Protein AF-A0A7C2Q332-F1 (afdb_monomer)

Mean predicted aligned error: 6.77 Å

Solvent-accessible surface area (backbone atoms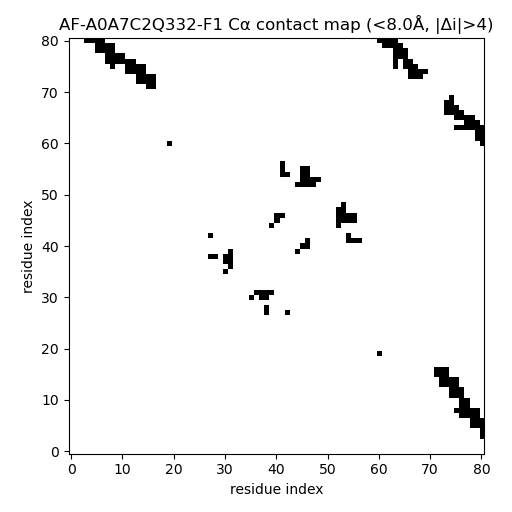 only — not comparable to full-atom values): 4945 Å² total; per-residue (Å²): 142,87,84,87,65,79,46,77,38,96,51,82,44,76,43,42,80,69,41,62,63,57,51,50,50,52,53,49,50,54,41,29,71,79,37,60,68,56,33,46,44,52,70,75,61,26,53,76,58,96,93,42,69,39,62,95,73,87,81,80,73,81,50,56,82,43,72,45,85,51,99,68,23,39,38,31,44,45,50,28,64

Sequence (81 aa):
MRIIVEFFAPGEVLLPWDYLDRLRGLFYHAMAWGRPKLARDVHDEGFSGGGKRYKLVTFSLLYPERYELTPEGIRTRGRLR

Radius of gyration: 15.51 Å; Cα contacts (8 Å, |Δi|>4): 100; chains: 1; bounding box: 42×19×38 Å

Structure (mmCIF, N/CA/C/O backbone):
data_AF-A0A7C2Q332-F1
#
_entry.id   AF-A0A7C2Q332-F1
#
loop_
_atom_site.group_PDB
_atom_site.id
_atom_site.type_symbol
_atom_site.label_atom_id
_atom_site.label_alt_id
_atom_site.label_comp_id
_atom_site.label_asym_id
_atom_site.label_entity_id
_atom_site.label_seq_id
_atom_site.pdbx_PDB_ins_code
_atom_site.Cartn_x
_atom_site.Cartn_y
_atom_site.Cartn_z
_atom_site.occupancy
_atom_site.B_iso_or_equiv
_atom_site.auth_seq_id
_atom_site.auth_comp_id
_atom_site.auth_asym_id
_atom_site.auth_atom_id
_atom_site.pdbx_PDB_model_num
ATOM 1 N N . MET A 1 1 ? 1.535 9.920 -15.657 1.00 78.62 1 MET A N 1
ATOM 2 C CA . MET A 1 1 ? 0.232 9.222 -15.577 1.00 78.62 1 MET A CA 1
ATOM 3 C C . MET A 1 1 ? -0.021 8.859 -14.123 1.00 78.62 1 MET A C 1
ATOM 5 O O . MET A 1 1 ? 0.905 8.374 -13.487 1.00 78.62 1 MET A O 1
ATOM 9 N N . ARG A 1 2 ? -1.218 9.121 -13.591 1.00 87.62 2 ARG A N 1
ATOM 10 C CA . ARG A 1 2 ? -1.623 8.733 -12.231 1.00 87.62 2 ARG A CA 1
ATOM 11 C C . ARG A 1 2 ? -2.897 7.906 -12.335 1.00 87.62 2 ARG A C 1
ATOM 13 O O . ARG A 1 2 ? -3.804 8.300 -13.059 1.00 87.62 2 ARG A O 1
ATOM 20 N N . ILE A 1 3 ? -2.937 6.783 -11.632 1.00 89.62 3 ILE A N 1
ATOM 21 C CA . ILE A 1 3 ? -4.096 5.892 -11.560 1.00 89.62 3 ILE A CA 1
ATOM 22 C C . ILE A 1 3 ? -4.536 5.853 -10.098 1.00 89.62 3 ILE A C 1
ATOM 24 O O . ILE A 1 3 ? -3.691 5.898 -9.204 1.00 89.62 3 ILE A O 1
ATOM 28 N N . ILE A 1 4 ? -5.845 5.814 -9.868 1.00 92.00 4 ILE A N 1
ATOM 29 C CA . ILE A 1 4 ? -6.431 5.577 -8.548 1.00 92.00 4 ILE A CA 1
ATOM 30 C C . ILE A 1 4 ? -7.044 4.181 -8.586 1.00 92.00 4 ILE A C 1
ATOM 32 O O . ILE A 1 4 ? -7.772 3.859 -9.524 1.00 92.00 4 ILE A O 1
ATOM 36 N N . VAL A 1 5 ? -6.724 3.363 -7.587 1.00 91.81 5 VAL A N 1
ATOM 37 C CA . VAL A 1 5 ? -7.282 2.020 -7.419 1.00 91.81 5 VAL A CA 1
ATOM 38 C C . VAL A 1 5 ? -8.110 2.033 -6.145 1.00 91.81 5 VAL A C 1
ATOM 40 O O . VAL A 1 5 ? -7.576 2.289 -5.073 1.00 91.81 5 VAL A O 1
ATOM 4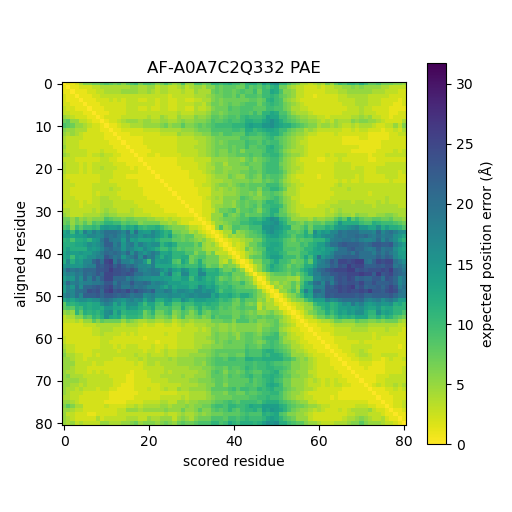3 N N . GLU A 1 6 ? -9.411 1.780 -6.264 1.00 93.88 6 GLU A N 1
ATOM 44 C CA . GLU A 1 6 ? -10.289 1.651 -5.102 1.00 93.88 6 GLU A CA 1
ATOM 45 C C . GLU A 1 6 ? -10.451 0.171 -4.742 1.00 93.88 6 GLU A C 1
ATOM 47 O O . GLU A 1 6 ? -10.905 -0.635 -5.555 1.00 93.88 6 GLU A O 1
ATOM 52 N N . PHE A 1 7 ? -10.097 -0.183 -3.510 1.00 93.00 7 PHE A N 1
ATOM 53 C CA . PHE A 1 7 ? -10.358 -1.496 -2.932 1.00 93.00 7 PHE A CA 1
ATOM 54 C C . PHE A 1 7 ? -11.660 -1.468 -2.138 1.00 93.00 7 PHE A C 1
ATOM 56 O O . PHE A 1 7 ? -11.994 -0.467 -1.501 1.00 93.00 7 PHE A O 1
ATOM 63 N N . PHE A 1 8 ? -12.378 -2.591 -2.141 1.00 94.12 8 PHE A N 1
ATOM 64 C CA . PHE A 1 8 ? -13.594 -2.765 -1.357 1.00 94.12 8 PHE A CA 1
ATOM 65 C C . PHE A 1 8 ? -13.464 -3.957 -0.411 1.00 94.12 8 PHE A C 1
ATOM 67 O O . PHE A 1 8 ? -13.304 -5.096 -0.848 1.00 94.12 8 PHE A O 1
ATOM 74 N N . ALA A 1 9 ? 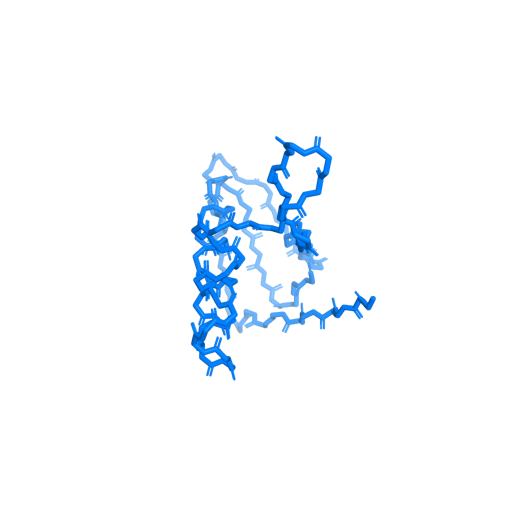-13.558 -3.682 0.887 1.00 91.88 9 ALA A N 1
ATOM 75 C CA . ALA A 1 9 ? -13.636 -4.672 1.949 1.00 91.88 9 ALA A CA 1
ATOM 76 C C . ALA A 1 9 ? -15.112 -4.843 2.371 1.00 91.88 9 ALA A C 1
ATOM 78 O O . ALA A 1 9 ? -15.643 -3.968 3.064 1.00 91.88 9 ALA A O 1
ATOM 79 N N . PRO A 1 10 ? -15.797 -5.931 1.954 1.00 89.06 10 PRO A N 1
ATOM 80 C CA . PRO A 1 10 ? -17.214 -6.150 2.271 1.00 89.06 10 PRO A CA 1
ATOM 81 C C . PRO A 1 10 ? -17.458 -6.402 3.765 1.00 89.06 10 PRO A C 1
ATOM 83 O O . PRO A 1 10 ? -18.554 -6.153 4.261 1.00 89.06 10 PRO A O 1
ATOM 86 N N . GLY A 1 11 ? -16.437 -6.880 4.477 1.00 91.88 11 GLY A N 1
ATOM 87 C CA . GLY A 1 11 ? -16.427 -7.053 5.924 1.00 91.88 11 GLY A CA 1
ATOM 88 C C . GLY A 1 11 ? -15.282 -6.284 6.572 1.00 91.88 11 GLY A C 1
ATOM 89 O O . GLY A 1 11 ? -14.572 -5.516 5.920 1.00 91.88 11 GLY A O 1
ATOM 90 N N . GLU A 1 12 ? -15.109 -6.502 7.870 1.00 94.12 12 GLU A N 1
ATOM 91 C CA . GLU A 1 12 ? -13.954 -5.983 8.590 1.00 94.12 12 GLU A CA 1
ATOM 92 C C . GLU A 1 12 ? -12.673 -6.689 8.133 1.00 94.12 12 GLU A C 1
ATOM 94 O O . GLU A 1 12 ? -12.625 -7.916 8.025 1.00 94.12 12 GLU A O 1
ATOM 99 N N . VAL A 1 13 ? -11.637 -5.902 7.863 1.00 95.25 13 VAL A N 1
ATOM 100 C CA . VAL A 1 13 ? -10.298 -6.381 7.525 1.00 95.25 13 VAL A CA 1
ATOM 101 C C . VAL A 1 13 ? -9.271 -5.715 8.430 1.00 95.25 13 VAL A C 1
ATOM 103 O O . VAL A 1 13 ? -9.384 -4.533 8.762 1.00 95.25 13 VAL A O 1
ATOM 106 N N . LEU A 1 14 ? -8.252 -6.480 8.817 1.00 96.44 14 LEU A N 1
ATOM 107 C CA . LEU A 1 14 ? -7.068 -5.967 9.496 1.00 96.44 14 LEU A CA 1
ATOM 108 C C . LEU A 1 14 ? -5.969 -5.752 8.455 1.00 96.44 14 LEU A C 1
ATOM 110 O O . LEU A 1 14 ? -5.588 -6.693 7.758 1.00 96.44 14 LEU A O 1
ATOM 114 N N . LEU A 1 15 ? -5.459 -4.528 8.369 1.00 95.56 15 LEU A N 1
ATOM 115 C CA . LEU A 1 15 ? -4.230 -4.185 7.662 1.00 95.56 15 LEU A CA 1
ATOM 116 C C . LEU A 1 15 ? -3.090 -4.155 8.688 1.00 95.56 15 LEU A C 1
ATOM 118 O O . LEU A 1 15 ? -2.990 -3.176 9.429 1.00 95.56 15 LEU A O 1
ATOM 122 N N . PRO A 1 16 ? -2.244 -5.194 8.770 1.00 96.50 16 PRO A N 1
ATOM 123 C CA . PRO A 1 16 ? -1.122 -5.206 9.704 1.00 96.50 16 PRO A CA 1
ATOM 124 C C . PRO A 1 16 ? -0.152 -4.057 9.417 1.00 96.50 16 PRO A C 1
ATOM 126 O O . PRO A 1 16 ? -0.053 -3.635 8.270 1.00 96.50 16 PRO A O 1
ATOM 129 N N . TRP A 1 17 ? 0.614 -3.573 10.393 1.00 95.31 17 TRP A N 1
ATOM 130 C CA . TRP A 1 17 ? 1.563 -2.466 10.158 1.00 95.31 17 TRP A CA 1
ATOM 131 C C . TRP A 1 17 ? 2.574 -2.723 9.024 1.00 95.31 17 TRP A C 1
ATOM 133 O O . TRP A 1 17 ? 3.011 -1.783 8.360 1.00 95.31 17 TRP A O 1
ATOM 143 N N . ASP A 1 18 ? 2.893 -3.989 8.752 1.00 95.19 18 ASP A N 1
ATOM 144 C CA . ASP A 1 18 ? 3.778 -4.442 7.675 1.00 95.19 18 ASP A CA 1
ATOM 145 C C . ASP A 1 18 ? 3.050 -4.726 6.339 1.00 95.19 18 ASP A C 1
ATOM 147 O O . ASP A 1 18 ? 3.641 -5.282 5.408 1.00 95.19 18 ASP A O 1
ATOM 151 N N . TYR A 1 19 ? 1.782 -4.311 6.178 1.00 94.88 19 TYR A N 1
ATOM 152 C CA . TYR A 1 19 ? 0.986 -4.598 4.972 1.00 94.88 19 TYR A CA 1
ATOM 153 C C . TYR A 1 19 ? 1.632 -4.090 3.676 1.00 94.88 19 TYR A C 1
ATOM 155 O O . TYR A 1 19 ? 1.310 -4.589 2.594 1.00 94.88 19 TYR A O 1
ATOM 163 N N . LEU A 1 20 ? 2.536 -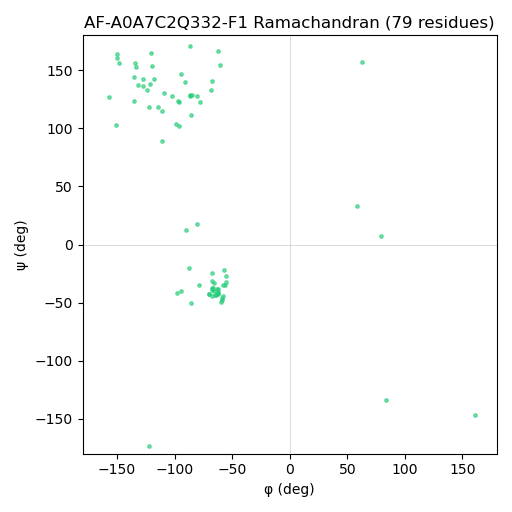3.110 3.761 1.00 93.81 20 LEU A N 1
ATOM 164 C CA . LEU A 1 20 ? 3.231 -2.538 2.610 1.00 93.81 20 LEU A CA 1
ATOM 165 C C . LEU A 1 20 ? 4.005 -3.580 1.803 1.00 93.81 20 LEU A C 1
ATOM 167 O O . LEU A 1 20 ? 4.033 -3.489 0.575 1.00 93.81 20 LEU A O 1
ATOM 171 N N . ASP A 1 21 ? 4.581 -4.593 2.450 1.00 92.50 21 ASP A N 1
ATOM 172 C CA . ASP A 1 21 ? 5.278 -5.668 1.742 1.00 92.50 21 ASP A CA 1
ATOM 173 C C . ASP A 1 21 ? 4.304 -6.525 0.921 1.00 92.50 21 ASP A C 1
ATOM 175 O O . ASP A 1 21 ? 4.598 -6.895 -0.221 1.00 92.50 21 ASP A O 1
ATOM 179 N N . ARG A 1 22 ? 3.097 -6.762 1.451 1.00 91.75 22 ARG A N 1
ATOM 180 C CA . ARG A 1 22 ? 2.021 -7.470 0.738 1.00 91.75 22 ARG A CA 1
ATOM 181 C C . ARG A 1 22 ? 1.464 -6.629 -0.408 1.00 91.75 22 ARG A C 1
ATOM 183 O O . ARG A 1 22 ? 1.280 -7.146 -1.509 1.00 91.75 22 ARG A O 1
ATOM 190 N N . LEU A 1 23 ? 1.252 -5.331 -0.179 1.00 93.06 23 LEU A N 1
ATOM 191 C CA . LEU A 1 23 ? 0.796 -4.392 -1.207 1.00 93.06 23 LEU A CA 1
ATOM 192 C C . LEU A 1 23 ? 1.811 -4.287 -2.349 1.00 93.06 23 LEU A C 1
ATOM 194 O O . LEU A 1 23 ? 1.431 -4.307 -3.519 1.00 93.06 23 LEU A O 1
ATOM 198 N N . ARG A 1 24 ? 3.108 -4.262 -2.023 1.00 90.81 24 ARG A N 1
ATOM 199 C CA . ARG A 1 24 ? 4.191 -4.313 -3.007 1.00 90.81 24 ARG A CA 1
ATOM 200 C C . ARG A 1 24 ? 4.109 -5.585 -3.853 1.00 90.81 24 ARG A C 1
ATOM 202 O O . ARG A 1 24 ? 4.211 -5.501 -5.075 1.00 90.81 24 ARG A O 1
ATOM 209 N N . GLY A 1 25 ? 3.899 -6.744 -3.228 1.00 89.19 25 GLY A N 1
ATOM 210 C CA . GLY A 1 25 ? 3.713 -8.014 -3.935 1.00 89.19 25 GLY A CA 1
ATOM 211 C C . GLY A 1 25 ? 2.522 -7.985 -4.897 1.00 89.19 25 GLY A C 1
A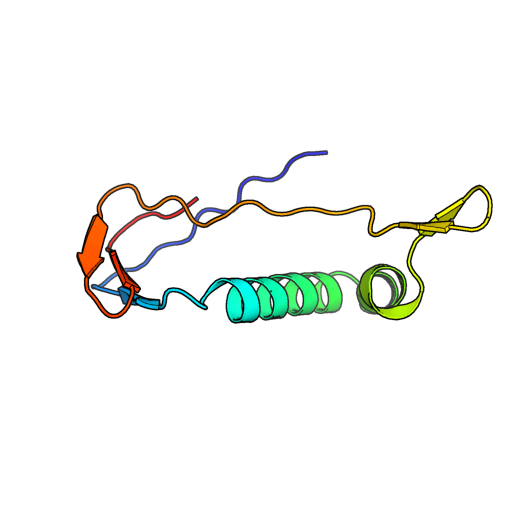TOM 212 O O . GLY A 1 25 ? 2.671 -8.330 -6.070 1.00 89.19 25 GLY A O 1
ATOM 213 N N . LEU A 1 26 ? 1.368 -7.495 -4.431 1.00 90.06 26 LEU A N 1
ATOM 214 C CA . LEU A 1 26 ? 0.168 -7.324 -5.255 1.00 90.06 26 LEU A CA 1
ATOM 215 C C . LEU A 1 26 ? 0.430 -6.406 -6.456 1.00 90.06 26 LEU A C 1
ATOM 217 O O . LEU A 1 26 ? 0.052 -6.735 -7.579 1.00 90.06 26 LEU A O 1
ATOM 221 N N . PHE A 1 27 ? 1.117 -5.287 -6.232 1.00 88.69 27 PHE A N 1
ATOM 222 C CA . PHE A 1 27 ? 1.465 -4.326 -7.273 1.00 88.69 27 PHE A CA 1
ATOM 223 C C . PHE A 1 27 ? 2.320 -4.959 -8.386 1.00 88.69 27 PHE A C 1
ATOM 225 O O . PHE A 1 27 ? 1.976 -4.852 -9.565 1.00 88.69 27 PHE A O 1
ATOM 232 N N . TYR A 1 28 ? 3.390 -5.684 -8.038 1.00 83.62 28 TYR A N 1
ATOM 233 C CA . TYR A 1 28 ? 4.214 -6.381 -9.036 1.00 83.62 28 TYR A CA 1
ATOM 234 C C . TYR A 1 28 ? 3.465 -7.517 -9.736 1.00 83.62 28 TYR A C 1
ATOM 236 O O . TYR A 1 28 ? 3.624 -7.692 -10.945 1.00 83.62 28 TYR A O 1
ATOM 244 N N . HIS A 1 29 ? 2.622 -8.257 -9.014 1.00 86.12 29 HIS A N 1
ATOM 245 C CA . HIS A 1 29 ? 1.821 -9.325 -9.605 1.00 86.12 29 HIS A CA 1
ATOM 246 C C . HIS A 1 29 ? 0.823 -8.783 -10.640 1.00 86.12 29 HIS A C 1
ATOM 248 O O . HIS A 1 29 ? 0.732 -9.311 -11.748 1.00 86.12 29 HIS A O 1
ATOM 254 N N . ALA A 1 30 ? 0.145 -7.673 -10.331 1.00 86.44 30 ALA A N 1
ATOM 255 C CA . ALA A 1 30 ? -0.761 -7.001 -11.261 1.00 86.44 30 ALA A CA 1
ATOM 256 C C . ALA A 1 30 ? -0.031 -6.491 -12.518 1.00 86.44 30 ALA A C 1
ATOM 258 O O . ALA A 1 30 ? -0.523 -6.663 -13.635 1.00 86.44 30 ALA A O 1
ATOM 259 N N . MET A 1 31 ? 1.171 -5.921 -12.365 1.00 83.50 31 MET A N 1
ATOM 260 C CA . MET A 1 31 ? 1.998 -5.516 -13.511 1.00 83.50 31 MET A CA 1
ATOM 261 C C . MET A 1 31 ? 2.406 -6.709 -14.381 1.00 83.50 31 MET A C 1
ATOM 263 O O . MET A 1 31 ? 2.341 -6.620 -15.609 1.00 83.50 31 MET A O 1
ATOM 267 N N . ALA A 1 32 ? 2.798 -7.825 -13.759 1.00 81.62 32 ALA A N 1
ATOM 268 C CA . ALA A 1 32 ? 3.187 -9.038 -14.472 1.00 81.62 32 ALA A CA 1
ATOM 269 C C . ALA A 1 32 ? 2.024 -9.620 -15.280 1.00 81.62 32 ALA A C 1
ATOM 271 O O . ALA A 1 32 ? 2.233 -10.060 -16.409 1.00 81.62 32 ALA A O 1
ATOM 272 N N . TRP A 1 33 ? 0.806 -9.571 -14.734 1.00 81.62 33 TRP A N 1
ATOM 273 C CA . TRP A 1 33 ? -0.395 -10.023 -15.430 1.00 81.62 33 TRP A CA 1
ATOM 274 C C . TRP A 1 33 ? -0.707 -9.175 -16.671 1.00 81.62 33 TRP A C 1
ATOM 276 O O . TRP A 1 33 ? -0.987 -9.721 -17.734 1.00 81.62 33 TRP A O 1
ATOM 286 N N . GLY A 1 34 ? -0.593 -7.845 -16.572 1.00 79.88 34 GLY A N 1
ATOM 287 C CA . GLY A 1 34 ? -0.842 -6.948 -17.705 1.00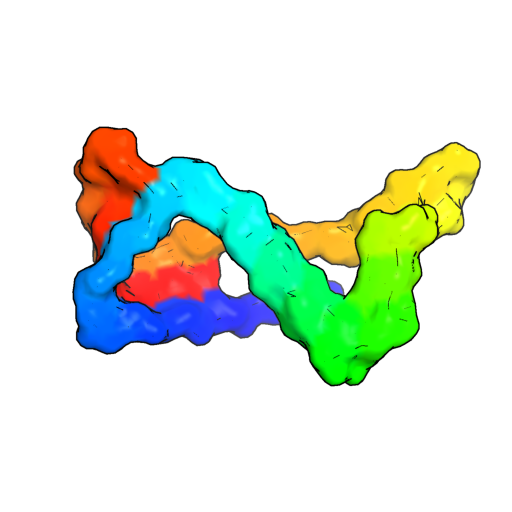 79.88 34 GLY A CA 1
ATOM 288 C C . GLY A 1 34 ? 0.230 -7.022 -18.799 1.00 79.88 34 GLY A C 1
ATOM 289 O O . GLY A 1 34 ? -0.093 -7.034 -19.988 1.00 79.88 34 GLY A O 1
ATOM 290 N N . ARG A 1 35 ? 1.514 -7.069 -18.417 1.00 76.88 35 ARG A N 1
ATOM 291 C CA . ARG A 1 35 ? 2.658 -7.239 -19.331 1.00 76.88 35 ARG A CA 1
ATOM 292 C C . ARG A 1 35 ? 3.827 -7.941 -18.620 1.00 76.88 35 ARG A C 1
ATOM 294 O O . ARG A 1 35 ? 4.616 -7.270 -17.954 1.00 76.88 35 ARG A O 1
ATOM 301 N N . PRO A 1 36 ? 4.051 -9.245 -18.859 1.00 67.81 36 PRO A N 1
ATOM 302 C CA . PRO A 1 36 ? 5.091 -10.018 -18.173 1.00 67.81 36 PRO A CA 1
ATOM 303 C C . PRO A 1 36 ? 6.514 -9.456 -18.305 1.00 67.81 36 PRO A C 1
ATOM 305 O O . PRO A 1 36 ? 7.292 -9.531 -17.358 1.00 67.81 36 PRO A O 1
ATOM 308 N N . LYS A 1 37 ? 6.856 -8.865 -19.461 1.00 66.44 37 LYS A N 1
ATOM 309 C CA . LYS A 1 37 ? 8.176 -8.242 -19.683 1.00 66.44 37 LYS A CA 1
ATOM 310 C C . LYS A 1 37 ? 8.381 -6.990 -18.819 1.00 66.44 37 LYS A C 1
ATOM 312 O O . LYS A 1 37 ? 9.428 -6.840 -18.211 1.00 66.44 37 LYS A O 1
ATOM 317 N N . LEU A 1 38 ? 7.337 -6.174 -18.652 1.00 67.06 38 LEU A N 1
ATOM 318 C CA . LEU A 1 38 ? 7.404 -4.923 -17.893 1.00 67.06 38 LEU A CA 1
ATOM 319 C C . LEU A 1 38 ? 7.668 -5.157 -16.397 1.00 67.06 38 LEU A C 1
ATOM 321 O O . LEU A 1 38 ? 8.340 -4.356 -15.756 1.00 67.06 38 LEU A O 1
ATOM 325 N N . ALA A 1 39 ? 7.159 -6.257 -15.832 1.00 60.75 39 ALA A N 1
ATOM 326 C CA . ALA A 1 39 ? 7.405 -6.588 -14.432 1.00 60.75 39 ALA A CA 1
ATOM 327 C C . ALA A 1 39 ? 8.883 -6.894 -14.154 1.00 60.75 39 ALA A C 1
ATOM 329 O O . ALA A 1 39 ?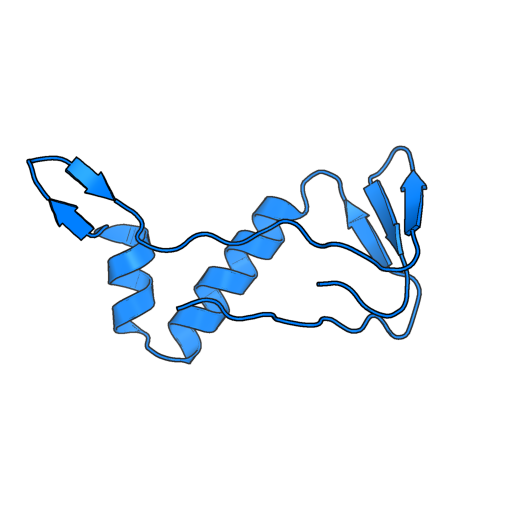 9.396 -6.423 -13.143 1.00 60.75 39 ALA A O 1
ATOM 330 N N . ARG A 1 40 ? 9.577 -7.608 -15.055 1.00 61.59 40 ARG A N 1
ATOM 331 C CA . ARG A 1 40 ? 11.029 -7.836 -14.943 1.00 61.59 40 ARG A CA 1
ATOM 332 C C . ARG A 1 40 ? 11.813 -6.543 -15.133 1.00 61.59 40 ARG A C 1
ATOM 334 O O . ARG A 1 40 ? 12.667 -6.239 -14.311 1.00 61.59 40 ARG A O 1
ATOM 341 N N . ASP A 1 41 ? 11.457 -5.73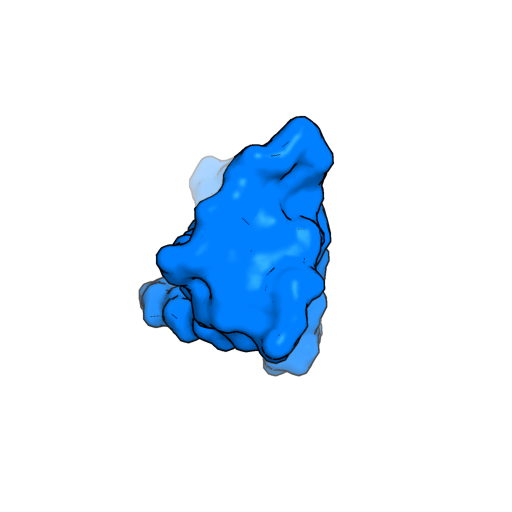2 -16.124 1.00 61.44 41 ASP A N 1
ATOM 342 C CA . ASP A 1 41 ? 12.165 -4.475 -16.401 1.00 61.44 41 ASP A CA 1
ATOM 343 C C . ASP A 1 41 ? 12.065 -3.489 -15.214 1.00 61.44 41 ASP A C 1
ATOM 345 O O . ASP A 1 41 ? 13.035 -2.825 -14.849 1.00 61.44 41 ASP A O 1
ATOM 349 N N . VAL A 1 42 ? 10.904 -3.419 -14.548 1.00 63.34 42 VAL A N 1
ATOM 350 C CA . VAL A 1 42 ? 10.686 -2.554 -13.371 1.00 63.34 42 VAL A CA 1
ATOM 351 C C . VAL A 1 42 ? 11.276 -3.153 -12.085 1.00 63.34 42 VAL A C 1
ATOM 353 O O . VAL A 1 42 ? 11.719 -2.405 -11.207 1.00 63.34 42 VAL A O 1
ATOM 356 N N . HIS A 1 43 ? 11.251 -4.480 -11.933 1.00 61.88 43 HIS A N 1
ATOM 357 C CA . HIS A 1 43 ? 11.696 -5.159 -10.715 1.00 61.88 43 HIS A CA 1
ATOM 358 C C . HIS A 1 43 ? 13.206 -5.431 -10.692 1.00 61.88 43 HIS A C 1
ATOM 360 O O . HIS A 1 43 ? 13.854 -5.078 -9.704 1.00 61.88 43 HIS A O 1
ATOM 366 N N . ASP A 1 44 ? 13.740 -6.024 -11.762 1.00 59.00 44 ASP A N 1
ATOM 367 C CA . ASP A 1 44 ? 15.087 -6.602 -11.829 1.00 59.00 44 ASP A CA 1
ATOM 368 C C . ASP A 1 44 ? 16.103 -5.654 -12.478 1.00 59.00 44 ASP A C 1
ATOM 370 O O . ASP A 1 44 ? 17.233 -5.523 -11.997 1.00 59.00 44 ASP A O 1
ATOM 374 N N . GLU A 1 45 ? 15.715 -4.965 -13.552 1.00 57.47 45 GLU A N 1
ATOM 375 C CA . GLU A 1 45 ? 16.660 -4.163 -14.338 1.00 57.47 45 GLU A CA 1
ATOM 376 C C . GLU A 1 45 ? 16.679 -2.695 -13.901 1.00 57.47 45 GLU A C 1
ATOM 378 O O . GLU A 1 45 ? 17.755 -2.100 -13.765 1.00 57.47 45 GLU A O 1
ATOM 383 N N . GLY A 1 46 ? 15.511 -2.124 -13.592 1.00 57.56 46 GLY A N 1
ATOM 384 C CA . GLY A 1 46 ? 15.355 -0.691 -13.373 1.00 57.56 46 GLY A CA 1
ATOM 385 C C . GLY A 1 46 ? 15.687 0.107 -14.639 1.00 57.56 46 GLY A C 1
ATOM 386 O O . GLY A 1 46 ? 16.427 -0.319 -15.521 1.00 57.56 46 GLY A O 1
ATOM 387 N N . PHE A 1 47 ? 15.162 1.319 -14.751 1.00 59.50 47 PHE A N 1
ATOM 388 C CA . PHE A 1 47 ? 15.513 2.181 -15.876 1.00 59.50 47 PHE A CA 1
ATOM 389 C C . PHE A 1 47 ? 16.891 2.791 -15.622 1.00 59.50 47 PHE A C 1
ATOM 391 O O . PHE A 1 47 ? 17.109 3.428 -14.586 1.00 59.50 47 PHE A O 1
ATOM 398 N N . SER A 1 48 ? 17.831 2.570 -16.541 1.00 57.62 48 SER A N 1
ATOM 399 C CA . SER A 1 48 ? 19.191 3.093 -16.444 1.00 57.62 48 SER A CA 1
ATOM 400 C C . SER A 1 48 ? 19.278 4.506 -17.031 1.00 57.62 48 SER A C 1
ATOM 402 O O . SER A 1 48 ? 18.846 4.774 -18.149 1.00 57.62 48 SER A O 1
ATOM 404 N N . GLY A 1 49 ? 19.840 5.437 -16.260 1.00 62.53 49 GLY A N 1
ATOM 405 C CA . GLY A 1 49 ? 20.075 6.817 -16.689 1.00 62.53 49 GLY A CA 1
ATOM 406 C C . GLY A 1 49 ? 21.184 7.457 -15.860 1.00 62.53 49 GLY A C 1
ATOM 407 O O . GLY A 1 49 ? 21.152 7.400 -14.631 1.00 62.53 49 GLY A O 1
ATOM 408 N N . GLY A 1 50 ? 22.204 8.018 -16.517 1.00 67.81 50 GLY A N 1
ATOM 409 C CA . GLY A 1 50 ? 23.334 8.670 -15.836 1.00 67.81 50 GLY A CA 1
ATOM 410 C C . GLY A 1 50 ? 24.115 7.757 -14.876 1.00 67.81 50 GLY A C 1
ATOM 411 O O . GLY A 1 50 ? 24.563 8.216 -13.830 1.00 67.81 50 GLY A O 1
ATOM 412 N N . GLY A 1 51 ? 24.218 6.457 -15.180 1.00 73.69 51 GLY A N 1
ATOM 413 C CA . GLY A 1 51 ? 24.918 5.473 -14.339 1.00 73.69 51 GLY A CA 1
ATOM 414 C C . GLY A 1 51 ? 24.134 4.974 -13.116 1.00 73.69 51 GLY A C 1
ATOM 415 O O . GLY A 1 51 ? 24.692 4.246 -12.299 1.00 73.69 51 GLY A O 1
ATOM 416 N N . LYS A 1 52 ? 22.851 5.334 -12.973 1.00 63.38 52 LYS A N 1
ATOM 417 C CA . LYS A 1 52 ? 21.976 4.904 -11.868 1.00 63.38 52 LYS A CA 1
ATOM 418 C C . LYS A 1 52 ? 20.766 4.125 -12.387 1.00 63.38 52 LYS A C 1
ATOM 420 O O . LYS A 1 52 ? 20.340 4.333 -13.522 1.00 63.38 52 LYS A O 1
ATOM 425 N N . ARG A 1 53 ? 20.219 3.238 -11.549 1.00 64.56 53 ARG A N 1
ATOM 426 C CA . ARG A 1 53 ? 18.981 2.484 -11.807 1.00 64.56 53 ARG A CA 1
ATOM 427 C C . ARG A 1 53 ? 17.827 3.105 -11.032 1.00 64.56 53 ARG A C 1
ATOM 429 O O . ARG A 1 53 ? 17.928 3.277 -9.819 1.00 64.56 53 ARG A O 1
ATOM 436 N N . TYR A 1 54 ? 16.733 3.402 -11.723 1.00 67.56 54 TYR A N 1
ATOM 437 C CA . TYR A 1 54 ? 15.533 3.991 -11.135 1.00 67.56 54 TYR A CA 1
ATOM 438 C C . TYR A 1 54 ? 14.320 3.093 -11.355 1.00 67.56 54 TYR A C 1
ATOM 440 O O . TYR A 1 54 ? 14.094 2.583 -12.451 1.00 67.56 54 TYR A O 1
ATOM 448 N N . LYS A 1 55 ? 13.485 2.951 -10.325 1.00 73.94 55 LYS A N 1
ATOM 449 C CA . LYS A 1 55 ? 12.132 2.410 -10.483 1.00 73.94 55 LYS A CA 1
ATOM 450 C C . LYS A 1 55 ? 11.214 3.568 -10.857 1.00 73.94 55 LYS A C 1
ATOM 452 O O . LYS A 1 55 ? 10.991 4.459 -10.046 1.00 73.94 55 LYS A O 1
ATOM 457 N N . LEU A 1 56 ? 10.705 3.578 -12.088 1.00 78.81 56 LEU A N 1
ATOM 458 C CA . LEU A 1 56 ? 9.881 4.681 -12.610 1.00 78.81 56 LEU A CA 1
ATOM 459 C C . LEU A 1 56 ? 8.410 4.620 -12.165 1.00 78.81 56 LEU A C 1
ATOM 461 O O . LEU A 1 56 ? 7.552 5.255 -12.775 1.00 78.81 56 LEU A O 1
ATOM 465 N N . VAL A 1 57 ? 8.103 3.858 -11.114 1.00 81.31 57 VAL A N 1
ATOM 466 C CA . VAL A 1 57 ? 6.751 3.768 -10.564 1.00 81.31 57 VAL A CA 1
ATOM 467 C C . VAL A 1 57 ? 6.797 3.858 -9.047 1.00 81.31 57 VAL A C 1
ATOM 469 O O . VAL A 1 57 ? 7.708 3.343 -8.403 1.00 81.31 57 VAL A O 1
ATOM 472 N N . THR A 1 58 ? 5.784 4.513 -8.493 1.00 87.44 58 THR A N 1
ATOM 473 C CA . THR A 1 58 ? 5.524 4.616 -7.061 1.00 87.44 58 THR A CA 1
ATOM 474 C C . THR A 1 58 ? 4.044 4.349 -6.804 1.00 87.44 58 THR A C 1
ATOM 476 O O . THR A 1 58 ? 3.215 4.531 -7.699 1.00 87.44 58 THR A O 1
ATOM 479 N N . PHE A 1 59 ? 3.717 3.920 -5.592 1.00 90.56 59 PHE A N 1
ATOM 480 C CA . PHE A 1 59 ? 2.351 3.740 -5.118 1.00 90.56 59 PHE A CA 1
ATOM 481 C C . PHE A 1 59 ? 2.218 4.354 -3.726 1.00 90.56 59 PHE A C 1
ATOM 483 O O . PHE A 1 59 ? 3.197 4.480 -2.989 1.00 90.56 59 PHE A O 1
ATOM 490 N N . SER A 1 60 ? 1.008 4.785 -3.389 1.00 92.44 60 SER A N 1
ATOM 491 C CA . SER A 1 60 ? 0.702 5.339 -2.076 1.00 92.44 60 SER A CA 1
ATOM 492 C C . SER A 1 60 ? 0.331 4.248 -1.073 1.00 92.44 60 SER A C 1
ATOM 494 O O . SER A 1 60 ? 0.124 3.090 -1.433 1.00 92.44 60 SER A O 1
ATOM 496 N N . LEU A 1 61 ? 0.228 4.638 0.197 1.00 94.19 61 LEU A N 1
ATOM 497 C CA . LEU A 1 61 ? -0.424 3.827 1.223 1.00 94.19 61 LEU A CA 1
ATOM 498 C C . LEU A 1 61 ? -1.907 3.615 0.888 1.00 94.19 61 LEU A C 1
ATOM 500 O O . LEU A 1 61 ? -2.455 4.328 0.047 1.00 94.19 61 LEU A O 1
ATOM 504 N N . LEU A 1 62 ? -2.537 2.666 1.583 1.00 94.44 62 LEU A N 1
ATOM 505 C CA . LEU A 1 62 ? -3.989 2.520 1.573 1.00 94.44 62 LEU A CA 1
ATOM 506 C C . LEU A 1 62 ? -4.611 3.531 2.541 1.00 94.44 62 LEU A C 1
ATOM 508 O O . LEU A 1 62 ? -4.248 3.578 3.718 1.00 94.44 62 LEU A O 1
ATOM 512 N N . TYR A 1 63 ? -5.577 4.298 2.053 1.00 92.69 63 TYR A N 1
ATOM 513 C CA . TYR A 1 63 ? -6.335 5.298 2.796 1.00 92.69 63 TYR A CA 1
ATOM 514 C C . TYR A 1 63 ? -7.785 4.830 2.965 1.00 92.69 63 TYR A C 1
ATOM 516 O O . TYR A 1 63 ? -8.628 5.101 2.103 1.00 92.69 63 TYR A O 1
ATOM 524 N N . PRO A 1 64 ? -8.093 4.088 4.042 1.00 93.56 64 PRO A N 1
ATOM 525 C CA . PRO A 1 64 ? -9.461 3.694 4.349 1.00 93.56 64 PRO A CA 1
ATOM 526 C C . PRO A 1 64 ? -10.338 4.892 4.733 1.00 93.56 64 PRO A C 1
ATOM 528 O O . PRO A 1 64 ? -9.918 5.758 5.499 1.00 93.56 64 PRO A O 1
ATOM 531 N N . GLU A 1 65 ? -11.594 4.907 4.278 1.00 91.94 65 GLU A N 1
ATOM 532 C CA . GLU A 1 65 ? -12.568 5.948 4.663 1.00 91.94 65 GLU A CA 1
ATOM 533 C C . GLU A 1 65 ? -12.962 5.871 6.148 1.00 91.94 65 GLU A C 1
ATOM 535 O O . GLU A 1 65 ? -13.285 6.882 6.770 1.00 91.94 65 GLU A O 1
ATOM 540 N N . ARG A 1 66 ? -12.971 4.660 6.719 1.00 91.50 66 ARG A N 1
ATOM 541 C CA . ARG A 1 66 ? -13.315 4.393 8.123 1.00 91.50 66 ARG A CA 1
ATOM 542 C C . ARG A 1 66 ? -12.310 3.417 8.703 1.00 91.50 66 ARG A C 1
ATOM 544 O O . ARG A 1 66 ? -12.166 2.316 8.168 1.00 91.50 66 ARG A O 1
ATOM 551 N N . TYR A 1 67 ? -11.645 3.793 9.788 1.00 95.00 67 TYR A N 1
ATOM 552 C CA . TYR A 1 67 ? -10.647 2.936 10.409 1.00 95.00 67 TYR A CA 1
ATOM 553 C C . TYR A 1 67 ? -10.531 3.140 11.916 1.00 95.00 67 TYR A C 1
ATOM 555 O O . TYR A 1 67 ? -10.913 4.177 12.454 1.00 95.00 67 TYR A O 1
ATOM 563 N N . GLU A 1 68 ? -9.962 2.130 12.560 1.00 96.69 68 GLU A N 1
ATOM 564 C CA . GLU A 1 68 ? -9.526 2.127 13.947 1.00 96.69 68 GLU A CA 1
ATOM 565 C C . GLU A 1 68 ? -8.069 1.658 13.989 1.00 96.69 68 GLU A C 1
ATOM 567 O O . GLU A 1 68 ? -7.691 0.712 13.292 1.00 96.69 68 GLU A O 1
ATOM 572 N N . LEU A 1 69 ? -7.242 2.340 14.780 1.00 96.56 69 LEU A N 1
ATOM 573 C CA . LEU A 1 69 ? -5.870 1.911 15.028 1.00 96.56 69 LEU A CA 1
ATOM 574 C C . LEU A 1 69 ? -5.871 0.889 16.162 1.00 96.56 69 LEU A C 1
ATOM 576 O O . LEU A 1 69 ? -6.411 1.152 17.234 1.00 96.56 69 LEU A O 1
ATOM 580 N N . THR A 1 70 ? -5.233 -0.250 15.935 1.00 96.75 70 THR A N 1
ATOM 581 C CA . THR A 1 70 ? -5.037 -1.306 16.928 1.00 96.75 70 THR A CA 1
ATOM 582 C C . THR A 1 70 ? -3.538 -1.548 17.126 1.00 96.75 70 THR A C 1
ATOM 584 O O . THR A 1 70 ? -2.725 -1.116 16.301 1.00 96.75 70 THR A O 1
ATOM 587 N N . PRO A 1 71 ? -3.124 -2.238 18.203 1.00 97.38 71 PRO A N 1
ATOM 588 C CA . PRO A 1 71 ? -1.724 -2.623 18.377 1.00 97.38 71 PRO A CA 1
ATOM 589 C C . PRO A 1 71 ? -1.167 -3.420 17.186 1.00 97.38 71 PRO A C 1
ATOM 591 O O . PRO A 1 71 ? -0.000 -3.276 16.830 1.00 97.38 71 PRO A O 1
ATOM 594 N N . GLU A 1 72 ? -2.010 -4.216 16.530 1.00 96.44 72 GLU A N 1
ATOM 595 C CA . GLU A 1 72 ? -1.645 -5.108 15.429 1.00 96.44 72 GLU A CA 1
ATOM 596 C C . GLU A 1 72 ? -1.691 -4.429 14.052 1.00 96.44 72 GLU A C 1
ATOM 598 O O . GLU A 1 72 ? -1.076 -4.931 13.107 1.00 96.44 72 GLU A O 1
ATOM 603 N N . GLY A 1 73 ? -2.407 -3.309 13.907 1.00 96.69 73 GLY A N 1
ATOM 604 C CA . GLY A 1 73 ? -2.533 -2.623 12.625 1.00 96.69 73 GLY A CA 1
ATOM 605 C C . GLY A 1 73 ? -3.712 -1.661 12.530 1.00 96.69 73 GLY A C 1
ATOM 606 O O . GLY A 1 73 ? -4.109 -1.006 13.487 1.00 96.69 73 GLY A O 1
ATOM 607 N N . ILE A 1 74 ? -4.277 -1.567 11.330 1.00 96.31 74 ILE A N 1
ATOM 608 C CA . ILE A 1 74 ? -5.429 -0.726 11.017 1.00 96.31 74 ILE A CA 1
ATOM 609 C C . ILE A 1 74 ? -6.618 -1.634 10.729 1.00 96.31 74 ILE A C 1
ATOM 611 O O . ILE A 1 74 ? -6.635 -2.368 9.738 1.00 96.31 74 ILE A O 1
ATOM 615 N N . ARG A 1 75 ? -7.637 -1.570 11.577 1.00 97.25 75 ARG A N 1
ATOM 616 C CA . ARG A 1 75 ? -8.913 -2.246 11.359 1.00 97.25 75 ARG A CA 1
ATOM 617 C C . ARG A 1 75 ? -9.813 -1.346 10.526 1.00 97.25 75 ARG A C 1
ATOM 619 O O . ARG A 1 75 ? -9.999 -0.176 10.848 1.00 97.25 75 ARG A O 1
ATOM 626 N N . THR A 1 76 ? -10.357 -1.861 9.431 1.00 95.75 76 THR A N 1
ATOM 627 C CA . THR A 1 76 ? -11.147 -1.059 8.491 1.00 95.75 76 THR A CA 1
ATOM 628 C C . THR A 1 76 ? -12.217 -1.881 7.775 1.00 95.75 76 THR A C 1
ATOM 630 O O . THR A 1 76 ? -12.204 -3.109 7.797 1.00 95.75 76 THR A O 1
ATOM 633 N N . ARG A 1 77 ? -13.181 -1.191 7.163 1.00 94.69 77 ARG A N 1
ATOM 634 C CA . ARG A 1 77 ? -14.252 -1.752 6.334 1.00 94.69 77 ARG A CA 1
ATOM 635 C C . ARG A 1 77 ? -14.642 -0.757 5.245 1.00 94.69 77 ARG A C 1
ATOM 637 O O . ARG A 1 77 ? -14.515 0.454 5.434 1.00 94.69 77 ARG A O 1
ATOM 644 N N . GLY A 1 78 ? -15.217 -1.250 4.153 1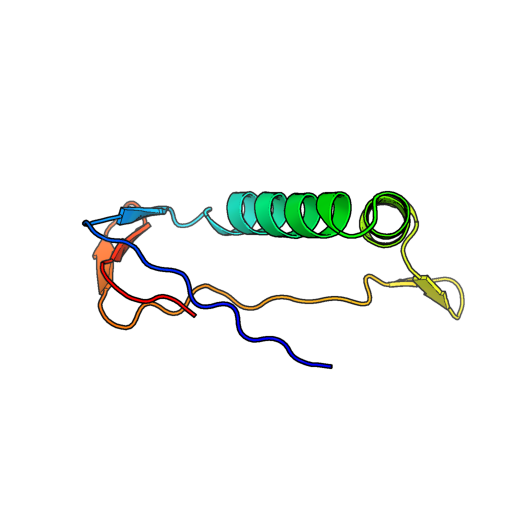.00 93.19 78 GLY A N 1
ATOM 645 C CA . GLY A 1 78 ? -15.668 -0.403 3.052 1.00 93.19 78 GLY A CA 1
ATOM 646 C C . GLY A 1 78 ? -14.536 -0.058 2.088 1.00 93.19 78 GLY A C 1
ATOM 647 O O . GLY A 1 78 ? -13.822 -0.952 1.641 1.00 93.19 78 GLY A O 1
ATOM 648 N N . ARG A 1 79 ? -14.421 1.215 1.697 1.00 94.06 79 ARG A N 1
ATOM 649 C CA . ARG A 1 79 ? -13.522 1.652 0.618 1.00 94.06 79 ARG A CA 1
ATOM 650 C C . ARG A 1 79 ? -12.140 2.046 1.130 1.00 94.06 79 ARG A C 1
ATOM 652 O O . ARG A 1 79 ? -12.027 2.724 2.153 1.00 94.06 79 ARG A O 1
ATOM 659 N N . LEU A 1 80 ? -11.113 1.670 0.369 1.00 93.00 80 LEU A N 1
ATOM 660 C CA . LEU A 1 80 ? -9.719 2.063 0.578 1.00 93.00 80 LEU A CA 1
ATOM 661 C C . LEU A 1 80 ? -9.119 2.551 -0.745 1.00 93.00 80 LEU A C 1
ATOM 663 O O . LEU A 1 80 ? -9.363 1.930 -1.781 1.00 93.00 80 LEU A O 1
ATOM 667 N N . ARG A 1 81 ? -8.355 3.645 -0.711 1.00 89.50 81 ARG A N 1
ATOM 668 C CA . ARG A 1 81 ? -7.739 4.280 -1.893 1.00 89.50 81 ARG A CA 1
ATOM 669 C C . ARG A 1 81 ? -6.227 4.353 -1.808 1.00 89.50 81 ARG A C 1
ATOM 671 O O . ARG A 1 81 ? -5.737 4.401 -0.664 1.00 89.50 81 ARG A O 1
#

Foldseek 3Di:
DDDDDKDAAADKDFCFPPNVVVVVVVVLVVVCVVPVVVSCCQPPVADDDPNDGHNPDDDDDWDAPDWDQDPGGIIGHTIID

Secondary structure (DSSP, 8-state):
------EEEEEEEEEETTHHHHHHHHHHHHHHHH-HHHHHIIIII-EEETTEEE-----PPP-BSSEEEETTEEEEEEEE-

pLDDT: mean 84.44, std 12.9, range [57.47, 97.38]